Protein AF-A0A949WS09-F1 (afdb_monomer_lite)

pLDDT: mean 90.79, std 9.65, range [36.66, 98.44]

Structure (mmCIF, N/CA/C/O backbone):
data_AF-A0A949WS09-F1
#
_entry.id   AF-A0A949WS09-F1
#
loop_
_atom_site.group_PDB
_atom_site.id
_atom_site.type_symbol
_atom_site.label_atom_id
_atom_site.label_alt_id
_atom_site.label_comp_id
_atom_site.label_asym_id
_atom_site.label_entity_id
_atom_site.label_seq_id
_atom_site.pdbx_PDB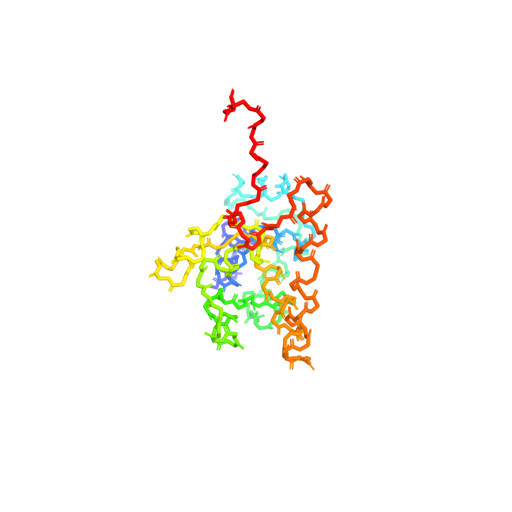_ins_code
_atom_site.Cartn_x
_atom_site.Cartn_y
_atom_site.Cartn_z
_atom_site.occupancy
_atom_site.B_iso_or_equiv
_atom_site.auth_seq_id
_at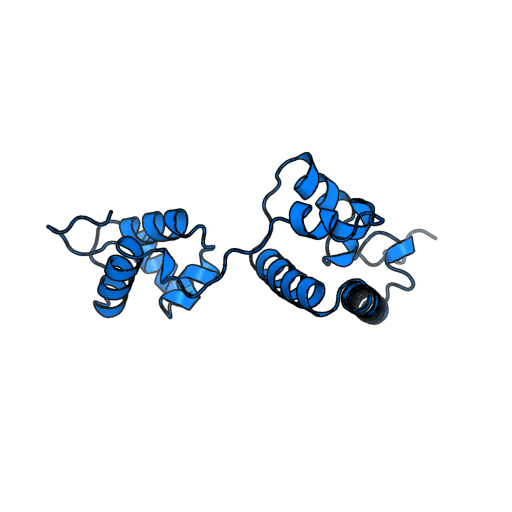om_site.auth_comp_id
_atom_site.auth_asym_id
_atom_site.auth_atom_id
_atom_site.pdbx_PDB_model_num
ATOM 1 N N . MET A 1 1 ? -6.639 -10.357 19.808 1.00 89.19 1 MET A N 1
ATOM 2 C CA . MET A 1 1 ? -8.068 -9.996 19.814 1.00 89.19 1 MET A CA 1
ATOM 3 C C . MET A 1 1 ? -8.245 -8.878 20.820 1.00 89.19 1 MET A C 1
ATOM 5 O O . MET A 1 1 ? -7.707 -8.998 21.917 1.00 89.19 1 MET A O 1
ATOM 9 N N . ILE A 1 2 ? -8.939 -7.807 20.454 1.00 95.94 2 ILE A N 1
ATOM 10 C CA . ILE A 1 2 ? -9.141 -6.632 21.300 1.00 95.94 2 ILE A CA 1
ATOM 11 C C . ILE A 1 2 ? -9.982 -7.036 22.525 1.00 95.94 2 ILE A C 1
ATOM 13 O O . ILE A 1 2 ? -11.096 -7.546 22.343 1.00 95.94 2 ILE A O 1
ATOM 17 N N . PRO A 1 3 ? -9.509 -6.800 23.767 1.00 96.12 3 PRO A N 1
ATOM 18 C CA . PRO A 1 3 ? -10.244 -7.153 24.982 1.00 96.12 3 PRO A CA 1
ATOM 19 C C . PRO A 1 3 ? -11.664 -6.570 25.014 1.00 96.12 3 PRO A C 1
ATOM 21 O O . PRO A 1 3 ? -11.912 -5.461 24.529 1.00 96.12 3 PRO A O 1
ATOM 24 N N . LYS A 1 4 ? -12.625 -7.333 25.547 1.00 95.75 4 LYS A N 1
ATOM 25 C CA . LYS A 1 4 ? -14.059 -6.970 25.563 1.00 95.75 4 LYS A CA 1
ATOM 26 C C . LYS A 1 4 ? -14.478 -6.182 26.810 1.00 95.75 4 LYS A C 1
ATOM 28 O O . LYS A 1 4 ? -15.556 -5.604 26.824 1.00 95.75 4 LYS A O 1
ATOM 33 N N . ASP A 1 5 ? -13.632 -6.161 27.830 1.00 96.75 5 ASP A N 1
ATOM 34 C CA . ASP A 1 5 ? -13.853 -5.595 29.165 1.00 96.75 5 ASP A CA 1
ATOM 35 C C . ASP A 1 5 ? -13.329 -4.157 29.328 1.00 96.75 5 ASP A C 1
ATOM 37 O O . ASP A 1 5 ? -13.486 -3.553 30.386 1.00 96.75 5 ASP A O 1
ATOM 41 N N . ARG A 1 6 ? -12.738 -3.580 28.275 1.00 96.38 6 ARG A N 1
ATOM 42 C CA . ARG A 1 6 ? -12.263 -2.190 28.252 1.00 96.38 6 ARG A CA 1
ATOM 43 C C . ARG A 1 6 ? -12.500 -1.510 26.898 1.00 96.38 6 ARG A C 1
ATOM 45 O O . ARG A 1 6 ? -12.683 -2.203 25.896 1.00 96.38 6 ARG A O 1
ATOM 52 N N . PRO A 1 7 ? -12.471 -0.168 26.817 1.00 98.00 7 PRO A N 1
ATOM 53 C CA . PRO A 1 7 ? -12.475 0.549 25.541 1.00 98.00 7 PRO A CA 1
ATOM 54 C C . PRO A 1 7 ? -11.284 0.185 24.640 1.00 98.00 7 PRO A C 1
ATOM 56 O O . PRO A 1 7 ? -10.249 -0.285 25.120 1.00 98.00 7 PRO A O 1
ATOM 59 N N . VAL A 1 8 ? -11.440 0.431 23.334 1.00 97.94 8 VAL A N 1
ATOM 60 C CA . VAL A 1 8 ? -10.350 0.324 22.348 1.00 97.94 8 VAL A CA 1
ATOM 61 C C . VAL A 1 8 ? -9.348 1.448 22.588 1.00 97.94 8 VAL A C 1
ATOM 63 O O . VAL A 1 8 ? -9.756 2.588 22.810 1.00 97.94 8 VAL A O 1
ATOM 66 N N . THR A 1 9 ? -8.059 1.141 22.519 1.00 97.56 9 THR A N 1
ATOM 67 C CA . THR A 1 9 ? -6.959 2.085 22.748 1.00 97.56 9 THR A CA 1
ATOM 68 C C . THR A 1 9 ? -6.068 2.221 21.514 1.00 97.56 9 THR A C 1
ATOM 70 O O . THR A 1 9 ? -6.235 1.517 20.516 1.00 97.56 9 THR A O 1
ATOM 73 N N . GLY A 1 10 ? -5.098 3.137 21.564 1.00 95.69 10 GLY A N 1
ATOM 74 C CA . GLY A 1 10 ? -4.120 3.294 20.486 1.00 95.69 10 GLY A CA 1
ATOM 75 C C . GLY A 1 10 ? -3.244 2.055 20.278 1.00 95.69 10 GLY A C 1
ATOM 76 O O . GLY A 1 10 ? -2.880 1.767 19.139 1.00 95.69 10 GLY A O 1
ATOM 77 N N . HIS A 1 11 ? -2.949 1.301 21.343 1.00 95.62 11 HIS A N 1
ATOM 78 C CA . HIS A 1 11 ? -2.219 0.033 21.235 1.00 95.62 11 HIS A CA 1
ATOM 79 C C . HIS A 1 11 ? -3.008 -1.014 20.441 1.00 95.62 11 HIS A C 1
ATOM 81 O O . HIS A 1 11 ? -2.448 -1.635 19.545 1.00 95.62 11 HIS A O 1
ATOM 87 N N . ASP A 1 12 ? -4.320 -1.130 20.671 1.00 97.06 12 ASP A N 1
ATOM 88 C CA . ASP A 1 12 ? -5.158 -2.076 19.921 1.00 97.06 12 ASP A CA 1
ATOM 89 C C . ASP A 1 12 ? -5.185 -1.770 18.417 1.00 97.06 12 ASP A C 1
ATOM 91 O O . ASP A 1 12 ? -5.231 -2.683 17.596 1.00 97.06 12 ASP A O 1
ATOM 95 N N . LEU A 1 13 ? -5.171 -0.484 18.040 1.00 96.56 13 LEU A N 1
ATOM 96 C CA . LEU A 1 13 ? -5.128 -0.093 16.629 1.00 96.56 13 LEU A CA 1
ATOM 97 C C . LEU A 1 13 ? -3.782 -0.429 15.978 1.00 96.56 13 LEU A C 1
ATOM 99 O O . LEU A 1 13 ? -3.753 -0.744 14.789 1.00 96.56 13 LEU A O 1
ATOM 103 N N . GLU A 1 14 ? -2.680 -0.361 16.729 1.00 95.31 14 GLU A N 1
ATOM 104 C CA . GLU A 1 14 ? -1.364 -0.767 16.230 1.00 95.31 14 GLU A CA 1
ATOM 105 C C . GLU A 1 14 ? -1.279 -2.290 16.076 1.00 95.31 14 GLU A C 1
ATOM 107 O O . GLU A 1 14 ? -0.867 -2.765 15.018 1.00 95.31 14 GLU A O 1
ATOM 112 N N . ASP A 1 15 ? -1.773 -3.053 17.054 1.00 95.94 15 ASP A N 1
ATOM 113 C CA . ASP A 1 15 ? -1.861 -4.516 16.962 1.00 95.94 15 ASP A CA 1
ATOM 114 C C . ASP A 1 15 ? -2.730 -4.942 15.768 1.00 95.94 15 ASP A C 1
ATOM 116 O O . ASP A 1 15 ? -2.374 -5.840 14.998 1.00 95.94 15 ASP A O 1
ATOM 120 N N . LEU A 1 16 ? -3.864 -4.262 15.560 1.00 96.69 16 LEU A N 1
ATOM 121 C CA . LEU A 1 16 ? -4.736 -4.500 14.413 1.00 96.69 16 LEU A CA 1
ATOM 122 C C . LEU A 1 16 ? -4.044 -4.156 13.087 1.00 96.69 16 LEU A C 1
ATOM 124 O O . LEU A 1 16 ? -4.182 -4.902 12.117 1.00 96.69 16 LEU A O 1
ATOM 128 N N . ARG A 1 17 ? -3.274 -3.063 13.028 1.00 95.12 17 ARG A N 1
ATOM 129 C CA . ARG A 1 17 ? -2.488 -2.698 11.840 1.00 95.12 17 ARG A CA 1
ATOM 130 C C . ARG A 1 17 ? -1.531 -3.819 11.450 1.00 95.12 17 ARG A C 1
ATOM 132 O O . ARG A 1 17 ? -1.425 -4.147 10.269 1.00 95.12 17 ARG A O 1
ATOM 139 N N . GLU A 1 18 ? -0.832 -4.393 12.425 1.00 94.00 18 GLU A N 1
ATOM 140 C CA . GLU A 1 18 ? 0.103 -5.495 12.195 1.00 94.00 18 GLU A CA 1
ATOM 141 C C . GLU A 1 18 ? -0.615 -6.773 11.777 1.00 94.00 18 GLU A C 1
ATOM 143 O O . GLU A 1 18 ? -0.213 -7.400 10.796 1.00 94.00 18 GLU A O 1
ATOM 148 N N . LYS A 1 19 ? -1.728 -7.102 12.442 1.00 94.88 19 LYS A N 1
ATOM 149 C CA . LYS A 1 19 ? -2.590 -8.235 12.086 1.00 94.88 19 LYS A CA 1
ATOM 150 C C . LYS A 1 19 ? -3.070 -8.165 10.636 1.00 94.88 19 LYS A C 1
ATOM 152 O O . LYS A 1 19 ? -3.049 -9.173 9.936 1.00 94.88 19 LYS A O 1
ATOM 157 N N . LEU A 1 20 ? -3.474 -6.981 10.179 1.00 94.12 20 LEU A N 1
ATOM 158 C CA . LEU A 1 20 ? -3.919 -6.741 8.803 1.00 94.12 20 LEU A CA 1
ATOM 159 C C . LEU A 1 20 ? -2.751 -6.516 7.822 1.00 94.12 20 LEU A C 1
ATOM 161 O O . LEU A 1 20 ? -2.982 -6.305 6.634 1.00 94.12 20 LEU A O 1
ATOM 165 N N . ALA A 1 21 ? -1.498 -6.553 8.296 1.00 90.88 21 ALA A N 1
ATOM 166 C CA . ALA A 1 21 ? -0.288 -6.255 7.526 1.00 90.88 21 ALA A CA 1
ATOM 167 C C . ALA A 1 21 ? -0.334 -4.895 6.795 1.00 90.88 21 ALA A C 1
ATOM 169 O O . ALA A 1 21 ? 0.229 -4.734 5.710 1.00 90.88 21 ALA A O 1
ATOM 170 N N . LEU A 1 22 ? -0.990 -3.902 7.399 1.00 92.31 22 LEU A N 1
ATOM 171 C CA . LEU A 1 22 ? -1.183 -2.582 6.810 1.00 92.31 22 LEU A CA 1
ATOM 172 C C . LEU A 1 22 ? -0.027 -1.635 7.133 1.00 92.31 22 LEU A C 1
ATOM 174 O O . LEU A 1 22 ? 0.580 -1.664 8.212 1.00 92.31 22 LEU A O 1
ATOM 178 N N . SER A 1 23 ? 0.248 -0.717 6.206 1.00 91.75 23 SER A N 1
ATOM 179 C CA . SER A 1 23 ? 1.033 0.467 6.542 1.00 91.75 23 SER A CA 1
ATOM 180 C C . SER A 1 23 ? 0.200 1.432 7.389 1.00 91.75 23 SER A C 1
ATOM 182 O O . SER A 1 23 ? -1.029 1.374 7.413 1.00 91.75 23 SER A O 1
ATOM 184 N N . VAL A 1 24 ? 0.862 2.375 8.060 1.00 93.56 24 VAL A N 1
ATOM 185 C CA . VAL A 1 24 ? 0.158 3.430 8.805 1.00 93.56 24 VAL A CA 1
ATOM 186 C C . VAL A 1 24 ? -0.714 4.283 7.877 1.00 93.56 24 VAL A C 1
ATOM 188 O O . VAL A 1 24 ? -1.805 4.684 8.266 1.00 93.56 24 VAL A O 1
ATOM 191 N N . THR A 1 25 ? -0.273 4.529 6.641 1.00 93.06 25 THR A N 1
ATOM 192 C CA . THR A 1 25 ? -1.060 5.274 5.648 1.00 93.06 25 THR A CA 1
ATOM 193 C C . THR A 1 25 ? -2.349 4.541 5.287 1.00 93.06 25 THR A C 1
ATOM 195 O O . THR A 1 25 ? -3.398 5.172 5.185 1.00 93.06 25 THR A O 1
ATOM 198 N N . ASP A 1 26 ? -2.287 3.219 5.120 1.00 94.06 26 ASP A N 1
ATOM 199 C CA . ASP A 1 26 ? -3.465 2.409 4.791 1.00 94.06 26 ASP A CA 1
ATOM 200 C C . ASP A 1 26 ? -4.421 2.335 5.980 1.00 94.06 26 ASP A C 1
ATOM 202 O O . ASP A 1 26 ? -5.624 2.502 5.814 1.00 94.06 26 ASP A O 1
ATOM 206 N N . LEU A 1 27 ? -3.878 2.194 7.191 1.00 95.25 27 LEU A N 1
ATOM 207 C CA . LEU A 1 27 ? -4.653 2.266 8.427 1.00 95.25 27 LEU A CA 1
ATOM 208 C C . LEU A 1 27 ? -5.365 3.621 8.570 1.00 95.25 27 LEU A C 1
ATOM 210 O O . LEU A 1 27 ? -6.539 3.681 8.924 1.00 95.25 27 LEU A O 1
ATOM 214 N N . CYS A 1 28 ? -4.665 4.717 8.264 1.00 95.88 28 CYS A N 1
ATOM 215 C CA . CYS A 1 28 ? -5.242 6.057 8.277 1.00 95.88 28 CYS A CA 1
ATOM 216 C C . CYS A 1 28 ? -6.384 6.183 7.266 1.00 95.88 28 CYS A C 1
ATOM 218 O O . CYS A 1 28 ? -7.441 6.689 7.620 1.00 95.88 28 CYS A O 1
ATOM 220 N N . TRP A 1 29 ? -6.205 5.687 6.040 1.00 95.62 29 TRP A N 1
ATOM 221 C CA . TRP A 1 29 ? -7.278 5.660 5.045 1.00 95.62 29 TRP A CA 1
ATOM 222 C C . TRP A 1 29 ? -8.480 4.838 5.530 1.00 95.62 29 TRP A C 1
ATOM 224 O O . TRP A 1 29 ? -9.608 5.319 5.471 1.00 95.62 29 TRP A O 1
ATOM 234 N N . LEU A 1 30 ? -8.230 3.651 6.090 1.00 96.69 30 LEU A N 1
ATOM 235 C CA . LEU A 1 30 ? -9.258 2.725 6.569 1.00 96.69 30 LEU A CA 1
ATOM 236 C C . LEU A 1 30 ? -10.143 3.329 7.664 1.00 96.69 30 LEU A C 1
ATOM 238 O O . LEU A 1 30 ? -11.354 3.135 7.654 1.00 96.69 30 LEU A O 1
ATOM 242 N N . PHE A 1 31 ? -9.544 4.076 8.592 1.00 96.75 31 PHE A N 1
ATOM 243 C CA . PHE A 1 31 ? -10.262 4.729 9.689 1.00 96.75 31 PHE A CA 1
ATOM 244 C C . PHE A 1 31 ? -10.652 6.186 9.399 1.00 96.75 31 PHE A C 1
ATOM 246 O O . PHE A 1 31 ? -11.156 6.862 10.293 1.00 96.75 31 PHE A O 1
ATOM 253 N N . GLY A 1 32 ? -10.390 6.708 8.194 1.00 96.62 32 GLY A N 1
ATOM 254 C CA . GLY A 1 32 ? -10.629 8.121 7.874 1.00 96.62 32 GLY A CA 1
ATOM 255 C C . GLY A 1 32 ? -9.793 9.098 8.718 1.00 96.62 32 GLY A C 1
ATOM 256 O O . GLY A 1 32 ? -10.214 10.223 8.985 1.00 96.62 32 GLY A O 1
ATOM 257 N N . LEU A 1 33 ? -8.613 8.675 9.174 1.00 96.25 33 LEU A N 1
ATOM 258 C CA . LEU A 1 33 ? -7.717 9.461 10.018 1.00 96.25 33 LEU A CA 1
ATOM 259 C C . LEU A 1 33 ? -6.680 10.223 9.190 1.00 96.25 33 LEU A C 1
ATOM 261 O O . LEU A 1 33 ? -6.184 9.764 8.165 1.00 96.25 33 LEU A O 1
ATOM 265 N N . SER A 1 34 ? -6.268 11.380 9.703 1.00 96.06 34 SER A N 1
ATOM 266 C CA . SER A 1 34 ? -5.044 12.046 9.260 1.00 96.06 34 SER A CA 1
ATOM 267 C C . SER A 1 34 ? -3.823 11.498 10.011 1.00 96.06 34 SER A C 1
ATOM 269 O O . SER A 1 34 ? -3.939 11.038 11.151 1.00 96.06 34 SER A O 1
ATOM 271 N N . MET A 1 35 ? -2.624 11.618 9.427 1.00 95.12 35 MET A N 1
ATOM 272 C CA . MET A 1 35 ? -1.372 11.230 10.103 1.00 95.12 35 MET A CA 1
ATOM 273 C C . MET A 1 35 ? -1.167 11.915 11.471 1.00 95.12 35 MET A C 1
ATOM 275 O O . MET A 1 35 ? -0.757 11.233 12.413 1.00 95.12 35 MET A O 1
ATOM 279 N N . PRO A 1 36 ? -1.475 13.218 11.651 1.00 96.25 36 PRO A N 1
ATOM 280 C CA . PRO A 1 36 ? -1.433 13.840 12.974 1.00 96.25 36 PRO A CA 1
ATOM 281 C C . PRO A 1 36 ? -2.432 13.237 13.968 1.00 96.25 36 PRO A C 1
ATOM 283 O O . PRO A 1 36 ? -2.096 13.083 15.143 1.00 96.25 36 PRO A O 1
ATOM 286 N N . ASN A 1 37 ? -3.645 12.884 13.526 1.00 94.75 37 ASN A N 1
ATOM 287 C CA . ASN A 1 37 ? -4.636 12.243 14.395 1.00 94.75 37 ASN A CA 1
ATOM 288 C C . ASN A 1 37 ? -4.169 10.854 14.827 1.00 94.75 37 ASN A C 1
ATOM 290 O O . ASN A 1 37 ? -4.229 10.541 16.015 1.00 94.75 37 ASN A O 1
ATOM 294 N N . TRP A 1 38 ? -3.616 10.073 13.898 1.00 95.00 38 TRP A N 1
ATOM 295 C CA . TRP A 1 38 ? -2.955 8.813 14.220 1.00 95.00 38 TRP A CA 1
ATOM 296 C C . TRP A 1 38 ? -1.838 9.000 15.256 1.00 95.00 38 TRP A C 1
ATOM 298 O O . TRP A 1 38 ? -1.812 8.312 16.275 1.00 95.00 38 TRP A O 1
ATOM 308 N N . GLY A 1 39 ? -0.959 9.988 15.057 1.00 94.25 39 GLY A N 1
ATOM 309 C CA . GLY A 1 39 ? 0.115 10.299 16.002 1.00 94.25 39 GLY A CA 1
ATOM 310 C C . GLY A 1 39 ? -0.394 10.636 17.409 1.00 94.25 39 GLY A C 1
ATOM 311 O O . GLY A 1 39 ? 0.184 10.179 18.396 1.00 94.25 39 GLY A O 1
ATOM 312 N N . LYS A 1 40 ? -1.501 11.384 17.519 1.00 94.25 40 LYS A N 1
ATOM 313 C CA . LYS A 1 40 ? -2.153 11.685 18.807 1.00 94.25 40 LYS A CA 1
ATOM 314 C C . LYS A 1 40 ? -2.702 10.427 19.479 1.00 94.25 40 LYS A C 1
ATOM 316 O O . LYS A 1 40 ? -2.477 10.256 20.672 1.00 94.25 40 LYS A O 1
ATOM 321 N N . ILE A 1 41 ? -3.380 9.557 18.729 1.00 93.25 41 ILE A N 1
ATOM 322 C CA . ILE A 1 41 ? -3.932 8.298 19.253 1.00 93.25 41 ILE A CA 1
ATOM 323 C C . ILE A 1 41 ? -2.804 7.384 19.740 1.00 93.25 41 ILE A C 1
ATOM 325 O O . ILE A 1 41 ? -2.843 6.909 20.872 1.00 93.25 41 ILE A O 1
ATOM 329 N N . LYS A 1 42 ? -1.750 7.211 18.933 1.00 91.56 42 LYS A N 1
ATOM 330 C CA . LYS A 1 42 ? -0.582 6.404 19.304 1.00 91.56 42 LYS A CA 1
ATOM 331 C C . LYS A 1 42 ? 0.100 6.931 20.567 1.00 91.56 42 LYS A C 1
ATOM 333 O O . LYS A 1 42 ? 0.468 6.147 21.431 1.00 91.56 42 LYS A O 1
ATOM 338 N N . LYS A 1 43 ? 0.252 8.255 20.691 1.00 91.69 43 LYS A N 1
ATOM 339 C CA . LYS A 1 43 ? 0.848 8.885 21.879 1.00 91.69 43 LYS A CA 1
ATOM 340 C C . LYS A 1 43 ? -0.024 8.723 23.130 1.00 91.69 43 LYS A C 1
ATOM 342 O O .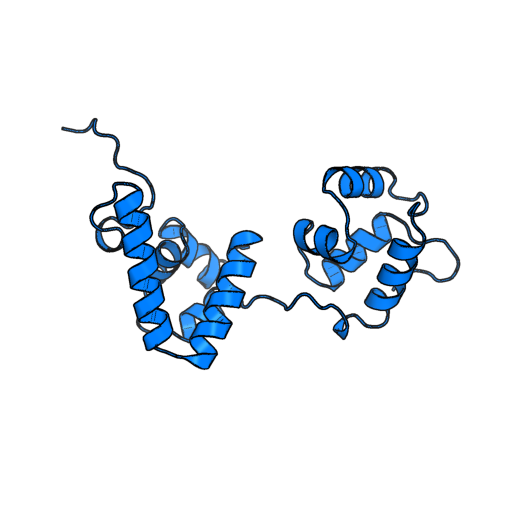 LYS A 1 43 ? 0.525 8.604 24.218 1.00 91.69 43 LYS A O 1
ATOM 347 N N . ALA A 1 44 ? -1.347 8.738 22.978 1.00 88.38 44 ALA A N 1
ATOM 348 C CA . ALA A 1 44 ? -2.285 8.515 24.077 1.00 88.38 44 ALA A CA 1
ATOM 349 C C . ALA A 1 44 ? -2.304 7.043 24.539 1.00 88.38 44 ALA A C 1
ATOM 351 O O . ALA A 1 44 ? -2.624 6.777 25.692 1.00 88.38 44 ALA A O 1
ATOM 352 N N . GLY A 1 45 ? -1.892 6.106 23.672 1.00 79.19 45 GLY A N 1
ATOM 353 C CA . GLY A 1 45 ? -1.452 4.746 24.005 1.00 79.19 45 GLY A CA 1
ATOM 354 C C . GLY A 1 45 ? -2.504 3.884 24.702 1.00 79.19 45 GLY A C 1
ATOM 355 O O . GLY A 1 45 ? -3.164 3.074 24.054 1.00 79.19 45 GLY A O 1
ATOM 356 N N . GLY A 1 46 ? -2.629 4.052 26.021 1.00 88.88 46 GLY A N 1
ATOM 357 C CA . GLY A 1 46 ? -3.587 3.359 26.884 1.00 88.88 46 GLY A CA 1
ATOM 358 C C . GLY A 1 46 ? -4.931 4.071 27.066 1.00 88.88 46 GLY A C 1
ATOM 359 O O . GLY A 1 46 ? -5.876 3.437 27.530 1.00 88.88 46 GLY A O 1
ATOM 360 N N . ASP A 1 47 ? -5.045 5.344 26.686 1.00 94.38 47 ASP A N 1
ATOM 361 C CA . ASP A 1 47 ? -6.320 6.057 26.760 1.00 94.38 47 ASP A CA 1
ATOM 362 C C . ASP A 1 47 ? -7.309 5.543 25.694 1.00 94.38 47 ASP A C 1
ATOM 364 O O . ASP A 1 47 ? -6.895 5.149 24.594 1.00 94.38 47 ASP A O 1
ATOM 368 N N . PRO A 1 48 ? -8.627 5.587 25.971 1.00 97.25 48 PRO A N 1
ATOM 369 C CA . PRO A 1 48 ? -9.644 5.249 24.985 1.00 97.25 48 PRO A CA 1
ATOM 370 C C . PRO A 1 48 ? -9.520 6.076 23.700 1.00 97.25 48 PRO A C 1
ATOM 372 O O . PRO A 1 48 ? -9.366 7.302 23.732 1.00 97.25 48 PRO A O 1
ATOM 375 N N . VAL A 1 49 ? -9.667 5.411 22.552 1.00 96.25 49 VAL A N 1
ATOM 376 C CA . VAL A 1 49 ? -9.879 6.086 21.269 1.00 96.25 49 VAL A CA 1
ATOM 377 C C . VAL A 1 49 ? -11.124 6.962 21.392 1.00 96.25 49 VAL A C 1
ATOM 379 O O . VAL A 1 49 ? -12.203 6.486 21.737 1.00 96.25 49 VAL A O 1
ATOM 382 N N . LYS A 1 50 ? -10.958 8.260 21.123 1.00 94.44 50 LYS A N 1
ATOM 383 C CA . LYS A 1 50 ? -12.001 9.266 21.375 1.00 94.44 50 LYS A CA 1
ATOM 384 C C . LYS A 1 50 ? -13.236 9.102 20.497 1.00 94.44 50 LYS A C 1
ATOM 386 O O . LYS A 1 50 ? -14.322 9.448 20.940 1.00 94.44 50 LYS A O 1
ATOM 391 N N . ASP A 1 51 ? -13.054 8.636 19.265 1.00 95.56 51 ASP A N 1
ATOM 392 C CA . ASP A 1 51 ? -14.145 8.420 18.319 1.00 95.56 51 ASP A CA 1
ATOM 393 C C . ASP A 1 51 ? -14.668 6.974 18.433 1.00 95.56 51 ASP A C 1
ATOM 395 O O . ASP A 1 51 ? -13.941 6.032 18.088 1.00 95.56 51 ASP A O 1
ATOM 399 N N . PRO A 1 52 ? -15.917 6.765 18.891 1.00 96.94 52 PRO A N 1
ATOM 400 C CA . PRO A 1 52 ? -16.497 5.433 18.997 1.00 96.94 52 PRO A CA 1
ATOM 401 C C . PRO A 1 52 ? -16.619 4.704 17.655 1.00 96.94 52 PRO A C 1
ATOM 403 O O . PRO A 1 52 ? -16.552 3.477 17.642 1.00 96.94 52 PRO A O 1
ATOM 406 N N . ALA A 1 53 ? -16.766 5.409 16.527 1.00 97.94 53 ALA A N 1
ATOM 407 C CA . ALA A 1 53 ? -16.860 4.773 15.213 1.00 97.94 53 ALA A CA 1
ATOM 408 C C . ALA A 1 53 ? -15.546 4.070 14.838 1.00 97.94 53 ALA A C 1
ATOM 410 O O . ALA A 1 53 ? -15.566 2.936 14.357 1.00 97.94 53 ALA A O 1
ATOM 411 N N . VAL A 1 54 ? -14.400 4.690 15.151 1.00 97.44 54 VAL A N 1
ATOM 412 C CA . VAL A 1 54 ? -13.072 4.073 14.984 1.00 97.44 54 VAL A CA 1
ATOM 413 C C . VAL A 1 54 ? -12.949 2.827 15.861 1.00 97.44 54 VAL A C 1
ATOM 415 O O . VAL A 1 54 ? -12.508 1.781 15.389 1.00 97.44 54 VAL A O 1
ATOM 418 N N . ALA A 1 55 ? -13.384 2.907 17.122 1.00 97.81 55 ALA A N 1
ATOM 419 C CA . ALA A 1 55 ? -13.362 1.772 18.042 1.00 97.81 55 ALA A CA 1
ATOM 420 C C . ALA A 1 55 ? -14.248 0.604 17.562 1.00 97.81 55 ALA A C 1
ATOM 422 O O . ALA A 1 55 ? -13.830 -0.554 17.618 1.00 97.81 55 ALA A O 1
ATOM 423 N N . LEU A 1 56 ? -15.455 0.892 17.064 1.00 98.44 56 LEU A N 1
ATOM 424 C CA . LEU A 1 56 ? -16.371 -0.116 16.523 1.00 98.44 56 LEU A CA 1
ATOM 425 C C . LEU A 1 56 ? -15.794 -0.789 15.274 1.00 98.44 56 LEU A C 1
ATOM 427 O O . LEU A 1 56 ? -15.772 -2.018 15.210 1.00 98.44 56 LEU A O 1
ATOM 431 N N . LEU A 1 57 ? -15.269 -0.008 14.324 1.00 98.38 57 LEU A N 1
ATOM 432 C CA . LEU A 1 57 ? -14.639 -0.547 13.118 1.00 98.38 57 LEU A CA 1
ATOM 433 C C . LEU A 1 57 ? -13.409 -1.399 13.460 1.00 98.38 57 LEU A C 1
ATOM 435 O O . LEU A 1 57 ? -13.239 -2.480 12.902 1.00 98.38 57 LEU A O 1
ATOM 439 N N . ALA A 1 58 ? -12.590 -0.970 14.424 1.00 98.06 58 ALA A N 1
ATOM 440 C CA . ALA A 1 58 ? -11.430 -1.736 14.871 1.00 98.06 58 ALA A CA 1
ATOM 441 C C . ALA A 1 58 ? -11.831 -3.092 15.468 1.00 98.06 58 ALA A C 1
ATOM 443 O O . ALA A 1 58 ? -11.247 -4.117 15.128 1.00 98.06 58 ALA A O 1
ATOM 444 N N . ARG A 1 59 ? -12.870 -3.127 16.313 1.00 98.31 59 ARG A N 1
ATOM 445 C CA . ARG A 1 59 ? -13.407 -4.388 16.856 1.00 98.31 59 ARG A CA 1
ATOM 446 C C . ARG A 1 59 ? -13.973 -5.291 15.770 1.00 98.31 59 ARG A C 1
ATOM 448 O O . ARG A 1 59 ? -13.771 -6.505 15.824 1.00 98.31 59 ARG A O 1
ATOM 455 N N . PHE A 1 60 ? -14.678 -4.707 14.804 1.00 98.38 60 PHE A N 1
ATOM 456 C CA . PHE A 1 60 ? -15.239 -5.453 13.688 1.00 98.38 60 PHE A CA 1
ATOM 457 C C . PHE A 1 60 ? -14.131 -6.115 12.865 1.00 98.38 60 PHE A C 1
ATOM 459 O O . PHE A 1 60 ? -14.170 -7.323 12.677 1.00 98.38 60 PHE A O 1
ATOM 466 N N . LEU A 1 61 ? -13.098 -5.367 12.478 1.00 98.19 61 LEU A N 1
ATOM 467 C CA . LEU A 1 61 ? -11.971 -5.883 11.694 1.00 98.19 61 LEU A CA 1
ATOM 468 C C . LEU A 1 61 ? -11.037 -6.806 12.484 1.00 98.19 61 LEU A C 1
ATOM 470 O O . LEU A 1 61 ? -10.418 -7.695 11.909 1.00 98.19 61 LEU A O 1
ATOM 474 N N . ASP A 1 62 ? -10.928 -6.644 13.803 1.00 97.81 62 ASP A N 1
ATOM 475 C CA . ASP A 1 62 ? -10.237 -7.640 14.619 1.00 97.81 62 ASP A CA 1
ATOM 476 C C . ASP A 1 62 ? -11.018 -8.964 14.664 1.00 97.81 62 ASP A C 1
ATOM 478 O O . ASP A 1 62 ? -10.411 -10.031 14.699 1.00 97.81 62 ASP A O 1
ATOM 482 N N . THR A 1 63 ? -12.349 -8.922 14.612 1.00 97.50 63 THR A N 1
ATOM 483 C CA . THR A 1 63 ? -13.175 -10.138 14.562 1.00 97.50 63 THR A CA 1
ATOM 484 C C . THR A 1 63 ? -13.186 -10.760 13.162 1.00 97.50 63 THR A C 1
ATOM 486 O O . THR A 1 63 ? -13.052 -11.974 13.044 1.00 97.50 63 THR A O 1
ATOM 489 N N . TYR A 1 64 ? -13.290 -9.925 12.128 1.00 97.25 64 TYR A N 1
ATOM 490 C CA . TYR A 1 64 ? -13.446 -10.295 10.720 1.00 97.25 64 TYR A CA 1
ATOM 491 C C . TYR A 1 64 ? -12.345 -9.629 9.870 1.00 97.25 64 TYR A C 1
ATOM 493 O O . TYR A 1 64 ? -12.619 -8.672 9.137 1.00 97.25 64 TYR A O 1
ATOM 501 N N . PRO A 1 65 ? -11.070 -10.049 9.993 1.00 96.00 65 PRO A N 1
ATOM 502 C CA . PRO A 1 65 ? -9.958 -9.425 9.269 1.00 96.00 65 PRO A CA 1
ATOM 503 C C . PRO A 1 65 ? -10.094 -9.520 7.743 1.00 96.00 65 PRO A C 1
ATOM 505 O O . PRO A 1 65 ? -9.612 -8.644 7.027 1.00 96.00 65 PRO A O 1
ATOM 508 N N . GLU A 1 66 ? -10.785 -10.540 7.240 1.00 95.19 66 GLU A N 1
ATOM 509 C CA . GLU A 1 66 ? -11.123 -10.729 5.828 1.00 95.19 66 GLU A CA 1
ATOM 510 C C . GLU A 1 66 ? -12.062 -9.652 5.270 1.00 95.19 66 GLU A C 1
ATOM 512 O O . GLU A 1 66 ? -12.100 -9.445 4.061 1.00 95.19 66 GLU A O 1
ATOM 517 N N . ALA A 1 67 ? -12.784 -8.930 6.135 1.00 96.62 67 ALA A N 1
ATOM 518 C CA . ALA A 1 67 ? -13.611 -7.797 5.731 1.00 96.62 67 ALA A CA 1
ATOM 519 C C . ALA A 1 67 ? -12.788 -6.521 5.471 1.00 96.62 67 ALA A C 1
ATOM 521 O O . ALA A 1 67 ? -13.353 -5.494 5.092 1.00 96.62 67 ALA A O 1
ATOM 522 N N . CYS A 1 68 ? -11.466 -6.551 5.688 1.00 96.75 68 CYS A N 1
ATOM 523 C CA . CYS A 1 68 ? -10.592 -5.434 5.356 1.00 96.75 68 CYS A CA 1
ATOM 524 C C . CYS A 1 68 ? -10.648 -5.157 3.841 1.00 96.75 68 CYS A C 1
ATOM 526 O O . CYS A 1 68 ? -10.268 -6.016 3.047 1.00 96.75 68 CYS A O 1
ATOM 528 N N . PRO A 1 69 ? -11.061 -3.951 3.414 1.00 95.25 69 PRO A N 1
ATOM 529 C CA . PRO A 1 69 ? -11.220 -3.635 1.997 1.00 95.25 69 PRO A CA 1
ATOM 530 C C . PRO A 1 69 ? -9.889 -3.341 1.295 1.00 95.25 69 PRO A C 1
ATOM 532 O O . PRO A 1 69 ? -9.869 -3.138 0.084 1.00 95.25 69 PRO A O 1
ATOM 535 N N . ILE A 1 70 ? -8.783 -3.249 2.042 1.00 93.25 70 ILE A N 1
ATOM 536 C CA . ILE A 1 70 ? -7.462 -2.981 1.478 1.00 93.25 70 ILE A CA 1
ATOM 537 C C . ILE A 1 70 ? -6.832 -4.325 1.103 1.00 93.25 70 ILE A C 1
ATOM 539 O O . ILE A 1 70 ? -6.468 -5.090 2.000 1.00 93.25 70 ILE A O 1
ATOM 543 N N . PRO A 1 71 ? -6.676 -4.624 -0.196 1.00 90.62 71 PRO A N 1
ATOM 544 C CA . PRO A 1 71 ? -6.058 -5.867 -0.629 1.00 90.62 71 PRO A CA 1
ATOM 545 C C . PRO A 1 71 ? -4.584 -5.910 -0.225 1.00 90.62 71 PRO A C 1
ATOM 547 O O . PRO A 1 71 ? -3.875 -4.897 -0.230 1.00 90.62 71 PRO A O 1
ATOM 550 N N . ARG A 1 72 ? -4.103 -7.116 0.085 1.00 87.38 72 ARG A N 1
ATOM 551 C CA . ARG A 1 72 ? -2.678 -7.345 0.308 1.00 87.38 72 ARG A CA 1
ATOM 552 C C . ARG A 1 72 ? -1.941 -7.191 -1.034 1.00 87.38 72 ARG A C 1
ATOM 554 O O . ARG A 1 72 ? -2.296 -7.883 -1.986 1.00 87.38 72 ARG A O 1
ATOM 561 N N . PRO A 1 73 ? -0.934 -6.308 -1.129 1.00 89.94 73 PRO A N 1
ATOM 562 C CA . PRO A 1 73 ? -0.116 -6.201 -2.331 1.00 89.94 73 PRO A CA 1
ATOM 563 C C . PRO A 1 73 ? 0.718 -7.481 -2.524 1.00 89.94 73 PRO A C 1
ATOM 565 O O . PRO A 1 73 ? 1.116 -8.085 -1.524 1.00 89.94 73 PRO A O 1
ATOM 568 N N . PRO A 1 74 ? 1.016 -7.882 -3.770 1.00 91.31 74 PRO A N 1
ATOM 569 C CA . PRO A 1 74 ? 1.968 -8.957 -4.030 1.00 91.31 74 PRO A CA 1
ATOM 570 C C . PRO A 1 74 ? 3.382 -8.531 -3.629 1.00 91.31 74 PRO A C 1
ATOM 572 O O . PRO A 1 74 ? 3.715 -7.338 -3.641 1.00 91.31 74 PRO A O 1
ATOM 575 N N . GLU A 1 75 ? 4.233 -9.505 -3.320 1.00 89.31 75 GLU A N 1
ATOM 576 C CA . GLU A 1 75 ? 5.653 -9.240 -3.131 1.00 89.31 75 GLU A CA 1
ATOM 577 C C . GLU A 1 75 ? 6.311 -8.924 -4.489 1.00 89.31 75 GLU A C 1
ATOM 579 O O . GLU A 1 75 ? 5.870 -9.410 -5.536 1.00 89.31 75 GLU A O 1
ATOM 584 N N . PRO A 1 76 ? 7.402 -8.134 -4.530 1.00 87.81 76 PRO A N 1
ATOM 585 C CA . PRO A 1 76 ? 8.106 -7.850 -5.783 1.00 87.81 76 PRO A CA 1
ATOM 586 C C . PRO A 1 76 ? 8.569 -9.106 -6.533 1.00 87.81 76 PRO A C 1
ATOM 588 O O . PRO A 1 76 ? 8.642 -9.080 -7.759 1.00 87.81 76 PRO A O 1
ATOM 591 N N . GLY A 1 77 ? 8.889 -10.182 -5.803 1.00 85.94 77 GLY A N 1
ATOM 592 C CA . GLY A 1 77 ? 9.227 -11.486 -6.381 1.00 85.94 77 GLY A CA 1
ATOM 593 C C . GLY A 1 77 ? 8.059 -12.097 -7.152 1.00 85.94 77 GLY A C 1
ATOM 594 O O . GLY A 1 77 ? 8.240 -12.474 -8.302 1.00 85.94 77 GLY A O 1
ATOM 595 N N . ASP A 1 78 ? 6.848 -12.059 -6.590 1.00 88.69 78 ASP A N 1
ATOM 596 C CA . ASP A 1 78 ? 5.642 -12.608 -7.228 1.00 88.69 78 ASP A CA 1
ATOM 597 C C . ASP A 1 78 ? 5.318 -11.919 -8.562 1.00 88.69 78 ASP A C 1
ATOM 599 O O . ASP A 1 78 ? 4.734 -12.520 -9.463 1.00 88.69 78 ASP A O 1
ATOM 603 N N . VAL A 1 79 ? 5.656 -10.631 -8.689 1.00 86.81 79 VAL A N 1
ATOM 604 C CA . VAL A 1 79 ? 5.511 -9.882 -9.947 1.00 86.81 79 VAL A CA 1
ATOM 605 C C . VAL A 1 79 ? 6.651 -10.214 -10.912 1.00 86.81 79 VAL A C 1
ATOM 607 O O . VAL A 1 79 ? 6.422 -10.331 -12.114 1.00 86.81 79 VAL A O 1
ATOM 610 N N . ALA A 1 80 ? 7.873 -10.389 -10.402 1.00 84.44 80 ALA A N 1
ATOM 611 C CA . ALA A 1 80 ? 9.031 -10.767 -11.208 1.00 84.44 80 ALA A CA 1
ATOM 612 C C . ALA A 1 80 ? 8.870 -12.156 -11.842 1.00 84.44 80 ALA A C 1
ATOM 614 O O . ALA A 1 80 ? 9.209 -12.329 -13.008 1.00 84.44 80 ALA A O 1
ATOM 615 N N . ASP A 1 81 ? 8.299 -13.115 -11.114 1.00 86.62 81 ASP A N 1
ATOM 616 C CA . ASP A 1 81 ? 8.095 -14.488 -11.591 1.00 86.62 81 ASP A CA 1
ATOM 617 C C . ASP A 1 81 ? 7.102 -14.568 -12.763 1.00 86.62 81 ASP A C 1
ATOM 619 O O . ASP A 1 81 ? 7.194 -15.461 -13.604 1.00 86.62 81 ASP A O 1
ATOM 623 N N . ARG A 1 82 ? 6.190 -13.592 -12.882 1.00 84.19 82 ARG A N 1
ATOM 624 C CA . ARG A 1 82 ? 5.282 -13.448 -14.038 1.00 84.19 82 ARG A CA 1
ATOM 625 C C . ARG A 1 82 ? 5.972 -12.854 -15.266 1.00 84.19 82 ARG A C 1
ATOM 627 O O . ARG A 1 82 ? 5.422 -12.895 -16.363 1.00 84.19 82 ARG A O 1
ATOM 634 N N . LEU A 1 83 ? 7.165 -12.294 -15.082 1.00 81.56 83 LEU A N 1
ATOM 635 C CA . LEU A 1 83 ? 7.971 -11.627 -16.099 1.00 81.56 83 LEU A CA 1
ATOM 636 C C . LEU A 1 83 ? 9.375 -12.260 -16.129 1.00 81.56 83 LEU A C 1
ATOM 638 O O . LEU A 1 83 ? 10.360 -11.576 -15.854 1.00 81.56 83 LEU A O 1
ATOM 642 N N . PRO A 1 84 ? 9.504 -13.559 -16.453 1.00 69.06 84 PRO A N 1
ATOM 643 C CA . PRO A 1 84 ? 10.732 -14.330 -16.224 1.00 69.06 84 PRO A CA 1
ATOM 644 C C . PRO A 1 84 ? 11.956 -13.815 -16.998 1.00 69.06 84 PRO A C 1
ATOM 646 O O . PRO A 1 84 ? 13.090 -13.984 -16.554 1.00 69.06 84 PRO A O 1
ATOM 649 N N . GLU A 1 85 ? 11.742 -13.125 -18.119 1.00 77.12 85 GLU A N 1
ATOM 650 C CA . GLU A 1 85 ? 12.809 -12.498 -18.911 1.00 77.12 85 GLU A CA 1
ATOM 651 C C . GLU A 1 85 ? 13.393 -11.235 -18.244 1.00 77.12 85 GLU A C 1
ATOM 653 O O . GLU A 1 85 ? 14.390 -10.668 -18.705 1.00 77.12 85 GLU A O 1
ATOM 658 N N . LEU A 1 86 ? 12.788 -10.747 -17.152 1.00 81.31 86 LEU A N 1
ATOM 659 C CA . LEU A 1 86 ? 13.254 -9.553 -16.466 1.00 81.31 86 LEU A CA 1
ATOM 660 C C . LEU A 1 86 ? 14.400 -9.848 -15.506 1.00 81.31 86 LEU A C 1
ATOM 662 O O . LEU A 1 86 ? 14.261 -10.517 -14.483 1.00 81.31 86 LEU A O 1
ATOM 666 N N . SER A 1 87 ? 15.535 -9.193 -15.741 1.00 87.19 87 SER A N 1
ATOM 667 C CA . SER A 1 87 ? 16.567 -9.130 -14.712 1.00 87.19 87 SER A CA 1
ATOM 668 C C . SER A 1 87 ? 16.051 -8.385 -13.471 1.00 87.19 87 SER A C 1
ATOM 670 O O . SER A 1 87 ? 15.325 -7.391 -13.566 1.00 87.19 87 SER A O 1
ATOM 672 N N . ARG A 1 88 ? 16.524 -8.779 -12.284 1.00 88.25 88 ARG A N 1
ATOM 673 C CA . ARG A 1 88 ? 16.247 -8.063 -11.021 1.00 88.25 88 ARG A CA 1
ATOM 674 C C . ARG A 1 88 ? 16.629 -6.579 -11.084 1.00 88.25 88 ARG A C 1
ATOM 676 O O . ARG A 1 88 ? 15.964 -5.739 -10.485 1.00 88.25 88 ARG A O 1
ATOM 683 N N . LYS A 1 89 ? 17.683 -6.240 -11.835 1.00 88.94 89 LYS A N 1
ATOM 684 C CA . LYS A 1 89 ? 18.075 -4.848 -12.098 1.00 88.94 89 LYS A CA 1
ATOM 685 C C . LYS A 1 89 ? 16.964 -4.104 -12.843 1.00 88.94 89 LYS A C 1
ATOM 687 O O . LYS A 1 89 ? 16.588 -3.008 -12.436 1.00 88.94 89 LYS A O 1
ATOM 692 N N . THR A 1 90 ? 16.438 -4.711 -13.903 1.00 90.12 90 THR A N 1
ATOM 693 C CA . THR A 1 90 ? 15.345 -4.154 -14.709 1.00 90.12 90 THR A CA 1
ATOM 694 C C . THR A 1 90 ? 14.085 -3.967 -13.870 1.00 90.12 90 THR A C 1
ATOM 696 O O . THR A 1 90 ? 13.441 -2.933 -14.000 1.00 90.12 90 THR A O 1
ATOM 699 N N . LEU A 1 91 ? 13.779 -4.894 -12.954 1.00 90.00 91 LEU A N 1
ATOM 700 C CA . LEU A 1 91 ? 12.630 -4.783 -12.049 1.00 90.00 91 LEU A CA 1
ATOM 701 C C . LEU A 1 91 ? 12.722 -3.537 -11.159 1.00 90.00 91 LEU A C 1
ATOM 703 O O . LEU A 1 91 ? 11.768 -2.771 -11.062 1.00 90.00 91 LEU A O 1
ATOM 707 N N . GLY A 1 92 ? 13.888 -3.298 -10.544 1.00 92.25 92 GLY A N 1
ATOM 708 C CA . GLY A 1 92 ? 14.114 -2.097 -9.732 1.00 92.25 92 GLY A CA 1
ATOM 709 C C . GLY A 1 92 ? 13.861 -0.813 -10.525 1.00 92.25 92 GLY A C 1
ATOM 710 O O . GLY A 1 92 ? 13.156 0.081 -10.055 1.00 92.25 92 GLY A O 1
ATOM 711 N N . ILE A 1 93 ? 14.373 -0.767 -11.756 1.00 94.38 93 ILE A N 1
ATOM 712 C CA . ILE A 1 93 ? 14.224 0.377 -12.658 1.00 94.38 93 ILE A CA 1
ATOM 713 C C . ILE A 1 93 ? 12.780 0.572 -13.103 1.00 94.38 93 ILE A C 1
ATOM 715 O O . ILE A 1 93 ? 12.264 1.682 -12.993 1.00 94.38 93 ILE A O 1
ATOM 719 N N . ALA A 1 94 ? 12.109 -0.495 -13.529 1.00 92.62 94 ALA A N 1
ATOM 720 C CA . ALA A 1 94 ? 10.719 -0.443 -13.956 1.00 92.62 94 ALA A CA 1
ATOM 721 C C . ALA A 1 94 ? 9.769 0.011 -12.839 1.00 92.62 94 ALA A C 1
ATOM 723 O O . ALA A 1 94 ? 8.706 0.546 -13.123 1.00 92.62 94 ALA A O 1
ATOM 724 N N . LEU A 1 95 ? 10.157 -0.164 -11.575 1.00 92.75 95 LEU A N 1
ATOM 725 C CA . LEU A 1 95 ? 9.390 0.259 -10.404 1.00 92.75 95 LEU A CA 1
ATOM 726 C C . LEU A 1 95 ? 9.829 1.627 -9.843 1.00 92.75 95 LEU A C 1
ATOM 728 O O . LEU A 1 95 ? 9.521 1.966 -8.697 1.00 92.75 95 LEU A O 1
ATOM 732 N N . GLY A 1 96 ? 10.565 2.429 -10.622 1.00 93.62 96 GLY A N 1
ATOM 733 C CA . GLY A 1 96 ? 10.934 3.792 -10.225 1.00 93.62 96 GLY A CA 1
ATOM 734 C C . GLY A 1 96 ? 11.990 3.851 -9.115 1.00 93.62 96 GLY A C 1
ATOM 735 O O . GLY A 1 96 ? 11.984 4.772 -8.288 1.00 93.62 96 GLY A O 1
ATOM 736 N N . ARG A 1 97 ? 12.853 2.832 -9.011 1.00 93.38 97 ARG A N 1
ATOM 737 C CA . ARG A 1 97 ? 13.927 2.731 -8.010 1.00 93.38 97 ARG A CA 1
ATOM 738 C C . ARG A 1 97 ? 15.263 2.410 -8.666 1.00 93.38 97 ARG A C 1
ATOM 740 O O . ARG A 1 97 ? 15.343 2.088 -9.843 1.00 93.38 97 ARG A O 1
ATOM 747 N N . GLU A 1 98 ? 16.337 2.518 -7.892 1.00 90.50 98 GLU A N 1
ATOM 748 C CA . GLU A 1 98 ? 17.671 2.139 -8.363 1.00 90.50 98 GLU A CA 1
ATOM 749 C C . GLU A 1 98 ? 17.754 0.632 -8.640 1.00 90.50 98 GLU A C 1
ATOM 751 O O . GLU A 1 98 ? 17.106 -0.174 -7.969 1.00 90.50 98 GLU A O 1
ATOM 756 N N . ALA A 1 99 ? 18.630 0.247 -9.570 1.00 87.94 99 ALA A N 1
ATOM 757 C CA . ALA A 1 99 ? 18.894 -1.140 -9.960 1.00 87.94 99 ALA A CA 1
ATOM 758 C C . ALA A 1 99 ? 19.089 -2.107 -8.775 1.00 87.94 99 ALA A C 1
ATOM 760 O O . ALA A 1 99 ? 18.611 -3.241 -8.798 1.00 87.94 99 ALA A O 1
ATOM 761 N N . SER A 1 100 ? 19.779 -1.660 -7.722 1.00 88.94 100 SER A N 1
ATOM 762 C CA . SER A 1 100 ? 20.063 -2.471 -6.533 1.00 88.94 100 SER A CA 1
ATOM 763 C C . SER A 1 100 ? 18.813 -2.819 -5.720 1.00 88.94 100 SER A C 1
ATOM 765 O O . SER A 1 100 ? 18.819 -3.803 -4.981 1.00 88.94 100 SER A O 1
ATOM 767 N N . ALA A 1 101 ? 17.723 -2.057 -5.860 1.00 90.69 101 ALA A N 1
ATOM 768 C CA . ALA A 1 101 ? 16.491 -2.294 -5.120 1.00 90.69 101 ALA A CA 1
ATOM 769 C C . ALA A 1 101 ? 15.860 -3.647 -5.469 1.00 90.69 101 ALA A C 1
ATOM 771 O O . ALA A 1 101 ? 15.478 -4.373 -4.555 1.00 90.69 101 ALA A O 1
ATOM 772 N N . GLY A 1 102 ? 15.848 -4.030 -6.750 1.00 89.31 102 GLY A N 1
ATOM 773 C CA . GLY A 1 102 ? 15.276 -5.310 -7.173 1.00 89.31 102 GLY A CA 1
ATOM 774 C C . GLY A 1 102 ? 16.011 -6.519 -6.591 1.00 89.31 102 GLY A C 1
ATOM 775 O O . GLY A 1 102 ? 15.376 -7.492 -6.198 1.00 89.31 102 GLY A O 1
ATOM 776 N N . TYR A 1 103 ? 17.338 -6.441 -6.435 1.00 89.31 103 TYR A N 1
ATOM 777 C CA . TYR A 1 103 ? 18.092 -7.486 -5.735 1.00 89.31 103 TYR A CA 1
ATOM 778 C C . TYR A 1 103 ? 17.712 -7.569 -4.252 1.00 89.31 103 TYR A C 1
ATOM 780 O O . TYR A 1 103 ? 17.477 -8.661 -3.742 1.00 89.31 103 TYR A O 1
ATOM 788 N N . ARG A 1 104 ? 17.606 -6.424 -3.561 1.00 90.38 104 ARG A N 1
ATOM 789 C CA . ARG A 1 104 ? 17.215 -6.402 -2.141 1.00 90.38 104 ARG A CA 1
ATOM 790 C C . ARG A 1 104 ? 15.835 -7.011 -1.915 1.00 90.38 104 ARG A C 1
ATOM 792 O O . ARG A 1 104 ? 15.655 -7.730 -0.943 1.00 90.38 104 ARG A O 1
ATOM 799 N N . TRP A 1 105 ? 14.876 -6.737 -2.793 1.00 91.25 105 TRP A N 1
ATOM 800 C CA . TRP A 1 105 ? 13.530 -7.286 -2.653 1.00 91.25 105 TRP A CA 1
ATOM 801 C C . TRP A 1 105 ? 13.498 -8.792 -2.895 1.00 91.25 105 TRP A C 1
ATOM 803 O O . TRP A 1 105 ? 13.034 -9.532 -2.040 1.00 91.25 105 TRP A O 1
ATOM 813 N N . VAL A 1 106 ? 14.052 -9.247 -4.020 1.00 85.00 106 VAL A N 1
ATOM 814 C CA . VAL A 1 106 ? 13.909 -10.645 -4.455 1.00 85.00 106 VAL A CA 1
ATOM 815 C C . VAL A 1 106 ? 14.842 -11.593 -3.694 1.00 85.00 106 VAL A C 1
ATOM 817 O O . VAL A 1 106 ? 14.493 -12.745 -3.475 1.00 85.00 106 VAL A O 1
ATOM 820 N N . VAL A 1 107 ? 16.032 -11.136 -3.287 1.00 85.38 107 VAL A N 1
ATOM 821 C CA . VAL A 1 107 ? 17.047 -12.005 -2.658 1.00 85.38 107 VAL A CA 1
ATOM 822 C C . VAL A 1 107 ? 17.173 -11.776 -1.155 1.00 85.38 107 VAL A C 1
ATOM 824 O O . VAL A 1 107 ? 17.416 -12.719 -0.412 1.00 85.38 107 VAL A O 1
ATOM 827 N N . GLN A 1 108 ? 17.033 -10.533 -0.688 1.00 86.50 108 GLN A N 1
ATOM 828 C CA . GLN A 1 108 ? 17.261 -10.189 0.723 1.00 86.50 108 GLN A CA 1
ATOM 829 C C . GLN A 1 108 ? 15.965 -10.024 1.530 1.00 86.50 108 GLN A C 1
ATOM 831 O O . GLN A 1 108 ? 16.041 -9.692 2.710 1.00 86.50 108 GLN A O 1
ATOM 836 N N . GLY A 1 109 ? 14.787 -10.206 0.917 1.00 81.81 109 GLY A N 1
ATOM 837 C CA . GLY A 1 109 ? 13.496 -10.006 1.588 1.00 81.81 109 GLY A CA 1
ATOM 838 C C . GLY A 1 109 ? 13.274 -8.561 2.050 1.00 81.81 109 GLY A C 1
ATOM 839 O O . GLY A 1 109 ? 12.653 -8.307 3.083 1.00 81.81 109 GLY A O 1
ATOM 840 N N . GLY A 1 110 ? 13.853 -7.591 1.338 1.00 83.56 110 GLY A N 1
ATOM 841 C CA . GLY A 1 110 ? 13.755 -6.181 1.695 1.00 83.56 110 GLY A CA 1
ATOM 842 C C . GLY A 1 110 ? 12.318 -5.662 1.606 1.00 83.56 110 GLY A C 1
ATOM 843 O O . GLY A 1 110 ? 11.613 -5.935 0.640 1.00 83.56 110 GLY A O 1
ATOM 844 N N . ARG A 1 111 ? 11.906 -4.837 2.575 1.00 83.06 111 ARG A N 1
ATOM 845 C CA . ARG A 1 111 ? 10.572 -4.218 2.574 1.00 83.06 111 ARG A CA 1
ATOM 846 C C . ARG A 1 111 ? 10.449 -3.148 1.487 1.00 83.06 111 ARG A C 1
ATOM 848 O O . ARG A 1 111 ? 11.382 -2.389 1.203 1.00 83.06 111 ARG A O 1
ATOM 855 N N . THR A 1 112 ? 9.261 -3.049 0.923 1.00 88.62 112 THR A N 1
ATOM 856 C CA . THR A 1 112 ? 8.834 -2.034 -0.041 1.00 88.62 112 THR A CA 1
ATOM 857 C C . THR A 1 112 ? 8.159 -0.855 0.664 1.00 88.62 112 THR A C 1
ATOM 859 O O . THR A 1 112 ? 7.676 -0.959 1.793 1.00 88.62 112 THR A O 1
ATOM 862 N N . SER A 1 113 ? 8.149 0.316 0.021 1.00 89.62 113 SER A N 1
ATOM 863 C CA . SER A 1 113 ? 7.428 1.478 0.555 1.00 89.62 113 SER A CA 1
ATOM 864 C 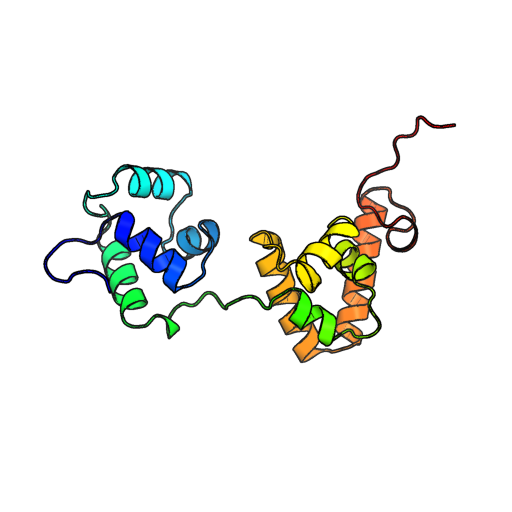C . SER A 1 113 ? 5.923 1.393 0.246 1.00 89.62 113 SER A C 1
ATOM 866 O O . SER A 1 113 ? 5.548 0.757 -0.737 1.00 89.62 113 SER A O 1
ATOM 868 N N . PRO A 1 114 ? 5.039 2.086 0.993 1.00 88.25 114 PRO A N 1
ATOM 869 C CA . PRO A 1 114 ? 3.589 2.020 0.760 1.00 88.25 114 PRO A CA 1
ATOM 870 C C . PRO A 1 114 ? 3.135 2.435 -0.648 1.00 88.25 114 PRO A C 1
ATOM 872 O O . PRO A 1 114 ? 2.147 1.911 -1.160 1.00 88.25 114 PRO A O 1
ATOM 875 N N . ILE A 1 115 ? 3.847 3.367 -1.292 1.00 91.38 115 ILE A N 1
ATOM 876 C CA . ILE A 1 115 ? 3.579 3.734 -2.692 1.00 91.38 115 ILE A CA 1
ATOM 877 C C . ILE A 1 115 ? 3.968 2.610 -3.653 1.00 91.38 115 ILE A C 1
ATOM 879 O O . ILE A 1 115 ? 3.269 2.362 -4.627 1.00 91.38 115 ILE A O 1
ATOM 883 N N . LEU A 1 116 ? 5.054 1.897 -3.356 1.00 92.50 116 LEU A N 1
ATOM 884 C CA . LEU A 1 116 ? 5.490 0.776 -4.171 1.00 92.50 116 LEU A CA 1
ATOM 885 C C . LEU A 1 116 ? 4.554 -0.426 -4.008 1.00 92.50 116 LEU A C 1
ATOM 887 O O . LEU A 1 116 ? 4.249 -1.075 -4.995 1.00 92.50 116 LEU A O 1
ATOM 891 N N . ASN A 1 117 ? 4.023 -0.661 -2.808 1.00 91.38 117 ASN A N 1
ATOM 892 C CA . ASN A 1 117 ? 2.980 -1.663 -2.569 1.00 91.38 117 ASN A CA 1
ATOM 893 C C . ASN A 1 117 ? 1.747 -1.432 -3.444 1.00 91.38 117 ASN A C 1
ATOM 895 O O . ASN A 1 117 ? 1.269 -2.350 -4.100 1.00 91.38 117 ASN A O 1
ATOM 899 N N . ARG A 1 118 ? 1.259 -0.185 -3.488 1.00 91.81 118 ARG A N 1
ATOM 900 C CA . ARG A 1 118 ? 0.142 0.205 -4.360 1.00 91.81 118 ARG A CA 1
ATOM 901 C C . ARG A 1 118 ? 0.480 -0.015 -5.829 1.00 91.81 118 ARG A C 1
ATOM 903 O O . ARG A 1 118 ? -0.339 -0.549 -6.565 1.00 91.81 118 ARG A O 1
ATOM 910 N N . LEU A 1 119 ? 1.684 0.385 -6.235 1.00 93.88 119 LEU A N 1
ATOM 911 C CA . LEU A 1 119 ? 2.143 0.213 -7.606 1.00 93.88 119 LEU A CA 1
ATOM 912 C C . LEU A 1 119 ? 2.192 -1.265 -8.008 1.00 93.88 119 LEU A C 1
ATOM 914 O O . LEU A 1 119 ? 1.672 -1.617 -9.058 1.00 93.88 119 LEU A O 1
ATOM 918 N N . LEU A 1 120 ? 2.766 -2.121 -7.160 1.00 93.00 120 LEU A N 1
ATOM 919 C CA . LEU A 1 120 ? 2.856 -3.566 -7.375 1.00 93.00 120 LEU A CA 1
ATOM 920 C C . LEU A 1 120 ? 1.480 -4.214 -7.470 1.00 93.00 120 LEU A C 1
ATOM 922 O O . LEU A 1 120 ? 1.260 -5.024 -8.360 1.00 93.00 120 LEU A O 1
ATOM 926 N N . LEU A 1 121 ? 0.552 -3.834 -6.590 1.00 93.56 121 LEU A N 1
ATOM 927 C CA . LEU A 1 121 ? -0.824 -4.316 -6.635 1.00 93.56 121 LEU A CA 1
ATOM 928 C C . LEU A 1 121 ? -1.502 -3.952 -7.960 1.00 93.56 121 LEU A C 1
ATOM 930 O O . LEU A 1 121 ? -2.030 -4.829 -8.633 1.00 93.56 121 LEU A O 1
ATOM 934 N N . ILE A 1 122 ? -1.478 -2.674 -8.342 1.00 93.75 122 ILE A N 1
ATOM 935 C CA . ILE A 1 122 ? -2.151 -2.202 -9.560 1.00 93.75 122 ILE A CA 1
ATOM 936 C C . ILE A 1 122 ? -1.514 -2.832 -10.801 1.00 93.75 122 ILE A C 1
ATOM 938 O O . ILE A 1 122 ? -2.225 -3.308 -11.681 1.00 93.75 122 ILE A O 1
ATOM 942 N N . LEU A 1 123 ? -0.180 -2.878 -10.856 1.00 92.88 123 LEU A N 1
ATOM 943 C CA . LEU A 1 123 ? 0.540 -3.511 -11.955 1.00 92.88 123 LEU A CA 1
ATOM 944 C C . LEU A 1 123 ? 0.233 -5.010 -12.033 1.00 92.88 123 LEU A C 1
ATOM 946 O O . LEU A 1 123 ? 0.006 -5.511 -13.123 1.00 92.88 123 LEU A O 1
ATOM 950 N N . SER A 1 124 ? 0.193 -5.715 -10.901 1.00 93.31 124 SER A N 1
ATOM 951 C CA . SER A 1 124 ? -0.170 -7.134 -10.840 1.00 93.31 124 SER A CA 1
ATOM 952 C C . SER A 1 124 ? -1.560 -7.387 -11.403 1.00 93.31 124 SER A C 1
ATOM 954 O O . SER A 1 124 ? -1.704 -8.273 -12.231 1.00 93.31 124 SER A O 1
ATOM 956 N N . LEU A 1 125 ? -2.560 -6.602 -10.996 1.00 93.69 125 LEU A N 1
ATOM 957 C CA . LEU A 1 125 ? -3.922 -6.735 -11.521 1.00 93.69 125 LEU A CA 1
ATOM 958 C C . LEU A 1 125 ? -3.956 -6.497 -13.040 1.00 93.69 125 LEU A C 1
ATOM 960 O O . LEU A 1 125 ? -4.532 -7.289 -13.776 1.00 93.69 125 LEU A O 1
ATOM 964 N N . HIS A 1 126 ? -3.260 -5.463 -13.525 1.00 93.94 126 HIS A N 1
ATOM 965 C CA . HIS A 1 126 ? -3.176 -5.167 -14.963 1.00 93.94 126 HIS A CA 1
ATOM 966 C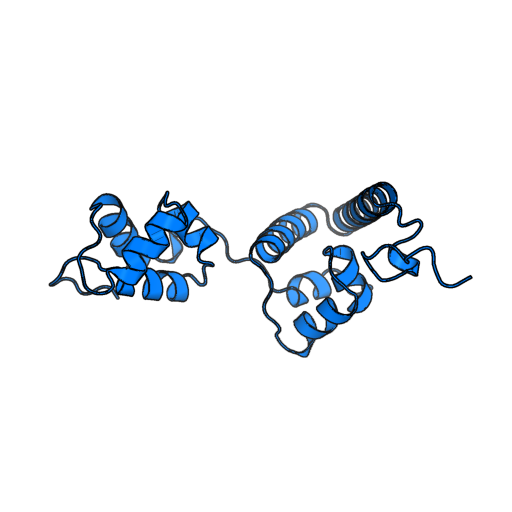 C . HIS A 1 126 ? -2.450 -6.273 -15.750 1.00 93.94 126 HIS A C 1
ATOM 968 O O . HIS A 1 126 ? -2.819 -6.588 -16.881 1.00 93.94 126 HIS A O 1
ATOM 974 N N . LEU A 1 127 ? -1.419 -6.884 -15.155 1.00 92.31 127 LEU A N 1
ATOM 975 C CA . LEU A 1 127 ? -0.719 -8.040 -15.720 1.00 92.31 127 LEU A CA 1
ATOM 976 C C . LEU A 1 127 ? -1.605 -9.288 -15.748 1.00 92.31 127 LEU A C 1
ATOM 978 O O . LEU A 1 127 ? -1.535 -10.033 -16.721 1.00 92.31 127 LEU A O 1
ATOM 982 N N . ASP A 1 128 ? -2.434 -9.509 -14.731 1.00 92.44 128 ASP A N 1
ATOM 983 C CA . ASP A 1 128 ? -3.354 -10.650 -14.687 1.00 92.44 128 ASP A CA 1
ATOM 984 C C . ASP A 1 128 ? -4.423 -10.544 -15.792 1.00 92.44 128 ASP A C 1
ATOM 986 O O . ASP A 1 128 ? -4.751 -11.545 -16.429 1.00 92.44 128 ASP A O 1
ATOM 990 N N . ASP A 1 129 ? -4.877 -9.326 -16.104 1.00 94.69 129 ASP A N 1
ATOM 991 C CA . ASP A 1 129 ? -5.890 -9.079 -17.137 1.00 94.69 129 ASP A CA 1
ATOM 992 C C . ASP A 1 129 ? -5.327 -9.055 -18.574 1.00 94.69 129 ASP A C 1
ATOM 994 O O . ASP A 1 129 ? -6.024 -9.414 -19.531 1.00 94.69 129 ASP A O 1
ATOM 998 N N . HIS A 1 130 ? -4.077 -8.614 -18.767 1.00 93.19 130 HIS A N 1
ATOM 999 C CA . HIS A 1 130 ? -3.538 -8.313 -20.106 1.00 93.19 130 HIS A CA 1
ATOM 1000 C C . HIS A 1 130 ? -2.158 -8.916 -20.421 1.00 93.19 130 HIS A C 1
ATOM 1002 O O . HIS A 1 130 ? -1.655 -8.759 -21.542 1.00 93.19 130 HIS A O 1
ATOM 1008 N N . GLY A 1 131 ? -1.526 -9.602 -19.469 1.00 89.94 131 GLY A N 1
ATOM 1009 C CA . GLY A 1 131 ? -0.262 -10.316 -19.642 1.00 89.94 131 GLY A CA 1
ATOM 1010 C C . GLY A 1 131 ? 0.864 -9.457 -20.226 1.00 89.94 131 GLY A C 1
ATOM 1011 O O . GLY A 1 131 ? 1.132 -8.337 -19.788 1.00 89.94 131 GLY A O 1
ATOM 1012 N N . GLN A 1 132 ? 1.528 -9.974 -21.265 1.00 88.12 132 GLN A N 1
ATOM 1013 C CA . GLN A 1 132 ? 2.688 -9.324 -21.887 1.00 88.12 132 GLN A CA 1
ATOM 1014 C C . GLN A 1 132 ? 2.384 -7.920 -22.434 1.00 88.12 132 GLN A C 1
ATOM 1016 O O . GLN A 1 132 ? 3.270 -7.063 -22.453 1.00 88.12 132 GLN A O 1
ATOM 1021 N N . ARG A 1 133 ? 1.144 -7.661 -22.869 1.00 91.75 133 ARG A N 1
ATOM 1022 C CA . ARG A 1 133 ? 0.749 -6.342 -23.374 1.00 91.75 133 ARG A CA 1
ATOM 1023 C C . ARG A 1 133 ? 0.804 -5.287 -22.268 1.00 91.75 133 ARG A C 1
ATOM 1025 O O . ARG A 1 133 ? 1.387 -4.228 -22.485 1.00 91.75 133 ARG A O 1
ATOM 1032 N N .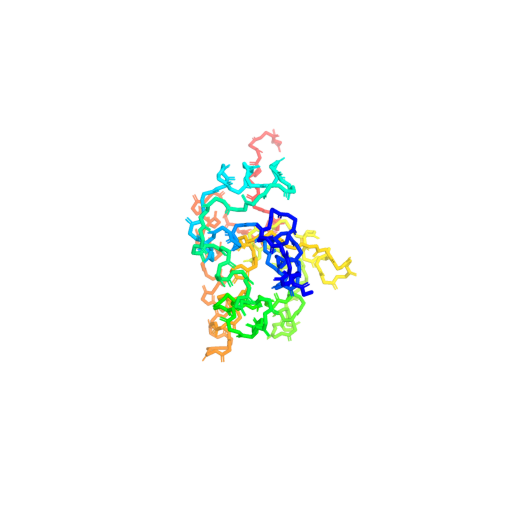 ALA A 1 134 ? 0.268 -5.597 -21.086 1.00 93.31 134 ALA A N 1
ATOM 1033 C CA . ALA A 1 134 ? 0.352 -4.722 -19.914 1.00 93.31 134 ALA A CA 1
ATOM 1034 C C . ALA A 1 134 ? 1.804 -4.386 -19.566 1.00 93.31 134 ALA A C 1
ATOM 1036 O O . ALA A 1 134 ? 2.128 -3.242 -19.247 1.00 93.31 134 ALA A O 1
ATOM 1037 N N . TRP A 1 135 ? 2.697 -5.373 -19.672 1.00 92.06 135 TRP A N 1
ATOM 1038 C CA . TRP A 1 135 ? 4.114 -5.147 -19.429 1.00 92.06 135 TRP A CA 1
ATOM 1039 C C . TRP A 1 135 ? 4.752 -4.194 -20.447 1.00 92.06 135 TRP A C 1
ATOM 1041 O O . TRP A 1 135 ? 5.479 -3.280 -20.061 1.00 92.06 135 TRP A O 1
ATOM 1051 N N . GLN A 1 136 ? 4.462 -4.359 -21.738 1.00 92.44 136 GLN A N 1
ATOM 1052 C CA . GLN A 1 136 ? 4.970 -3.460 -22.781 1.00 92.44 136 GLN A CA 1
ATOM 1053 C C . GLN A 1 136 ? 4.480 -2.021 -22.572 1.00 92.44 136 GLN A C 1
ATOM 1055 O O . GLN A 1 136 ? 5.282 -1.087 -22.609 1.00 92.44 136 GLN A O 1
ATOM 1060 N N . GLU A 1 137 ? 3.190 -1.844 -22.277 1.00 95.06 137 GLU A N 1
ATOM 1061 C CA . GLU A 1 137 ? 2.598 -0.539 -21.951 1.00 95.06 137 GLU A CA 1
ATOM 1062 C C . GLU A 1 137 ? 3.280 0.093 -20.724 1.00 95.06 137 GLU A C 1
ATOM 1064 O O . GLU A 1 137 ? 3.619 1.281 -20.732 1.00 95.06 137 GLU A O 1
ATOM 1069 N N . TRP A 1 138 ? 3.572 -0.710 -19.697 1.00 95.38 138 TRP A N 1
ATOM 1070 C CA . TRP A 1 138 ? 4.316 -0.270 -18.519 1.00 95.38 138 TRP A CA 1
ATOM 1071 C C . TRP A 1 138 ? 5.743 0.188 -18.858 1.00 95.38 138 TRP A C 1
ATOM 1073 O O . TRP A 1 138 ? 6.192 1.241 -18.400 1.00 95.38 138 TRP A O 1
ATOM 1083 N N . GLN A 1 139 ? 6.466 -0.556 -19.700 1.00 93.62 139 GLN A N 1
ATOM 1084 C CA . GLN A 1 139 ? 7.807 -0.167 -20.148 1.00 93.62 139 GLN A CA 1
ATOM 1085 C C . GLN A 1 139 ? 7.795 1.145 -20.944 1.00 93.62 139 GLN A C 1
ATOM 1087 O O . GLN A 1 139 ? 8.707 1.970 -20.799 1.00 93.62 139 GLN A O 1
ATOM 1092 N N . THR A 1 140 ? 6.758 1.364 -21.756 1.00 95.75 140 THR A N 1
ATOM 1093 C CA . THR A 1 140 ? 6.545 2.638 -22.448 1.00 95.75 140 THR A CA 1
ATOM 1094 C C . THR A 1 140 ? 6.349 3.763 -21.439 1.00 95.75 140 THR A C 1
ATOM 1096 O O . THR A 1 140 ? 7.073 4.753 -21.517 1.00 95.75 140 THR A O 1
ATOM 1099 N N . LEU A 1 141 ? 5.475 3.590 -20.440 1.00 96.81 141 LEU A N 1
ATOM 1100 C CA . LEU A 1 141 ? 5.241 4.589 -19.391 1.00 96.81 141 LEU A CA 1
ATOM 1101 C C . LEU A 1 141 ? 6.527 4.949 -18.630 1.00 96.81 141 LEU A C 1
ATOM 1103 O O . LEU A 1 141 ? 6.821 6.127 -18.427 1.00 96.81 141 LEU A O 1
ATOM 1107 N N . VAL A 1 142 ? 7.324 3.945 -18.254 1.00 96.00 142 VAL A N 1
ATOM 1108 C CA . VAL A 1 142 ? 8.626 4.139 -17.595 1.00 96.00 142 VAL A CA 1
ATOM 1109 C C . VAL A 1 142 ? 9.569 4.975 -18.463 1.00 96.00 142 VAL A C 1
ATOM 1111 O O . VAL A 1 142 ? 10.227 5.888 -17.965 1.00 96.00 142 VAL A O 1
ATOM 1114 N N . SER A 1 143 ? 9.618 4.695 -19.765 1.00 96.50 143 SER A N 1
ATOM 1115 C CA . SER A 1 143 ? 10.444 5.449 -20.715 1.00 96.50 143 SER A CA 1
ATOM 1116 C C . SER A 1 143 ? 9.950 6.889 -20.870 1.00 96.50 143 SER A C 1
ATOM 1118 O O . SER A 1 143 ? 10.757 7.814 -20.822 1.00 96.50 143 SER A O 1
ATOM 1120 N N . THR A 1 144 ? 8.634 7.093 -20.979 1.00 97.50 144 THR A N 1
ATOM 1121 C CA . THR A 1 144 ? 8.009 8.420 -21.060 1.00 97.50 144 THR A CA 1
ATOM 1122 C C . THR A 1 144 ? 8.342 9.274 -19.837 1.00 97.50 144 THR A C 1
ATOM 1124 O O . THR A 1 144 ? 8.790 10.411 -19.988 1.00 97.50 144 THR A O 1
ATOM 1127 N N . GLU A 1 145 ? 8.190 8.722 -18.632 1.00 97.50 145 GLU A N 1
ATOM 1128 C CA . GLU A 1 145 ? 8.515 9.425 -17.387 1.00 97.50 145 GLU A CA 1
ATOM 1129 C C . GLU A 1 145 ? 10.016 9.737 -17.285 1.00 97.50 145 GLU A C 1
ATOM 1131 O O . GLU A 1 145 ? 10.408 10.822 -16.853 1.00 97.50 145 GLU A O 1
ATOM 1136 N N . ALA A 1 146 ? 10.881 8.813 -17.711 1.00 96.31 146 ALA A N 1
ATOM 1137 C CA . ALA A 1 146 ? 12.322 9.037 -17.735 1.00 96.31 146 ALA A CA 1
ATOM 1138 C C . ALA A 1 146 ? 12.714 10.180 -18.682 1.00 96.31 146 ALA A C 1
ATOM 1140 O O . ALA A 1 146 ? 13.461 11.075 -18.281 1.00 96.31 146 ALA A O 1
ATOM 1141 N N . SER A 1 147 ? 12.171 10.197 -19.902 1.00 95.62 147 SER A N 1
ATOM 1142 C CA . SER A 1 147 ? 12.417 11.273 -20.864 1.00 95.62 147 SER A CA 1
ATOM 1143 C C . SER A 1 147 ? 11.921 12.624 -20.345 1.00 95.62 147 SER A C 1
ATOM 1145 O O . SER A 1 147 ? 12.647 13.611 -20.449 1.00 95.62 147 SER A O 1
ATOM 1147 N N . ALA A 1 148 ? 10.751 12.671 -19.697 1.00 96.06 148 ALA A N 1
ATOM 1148 C CA . ALA A 1 148 ? 10.238 13.885 -19.051 1.00 96.06 148 ALA A CA 1
ATOM 1149 C C . ALA A 1 148 ? 11.157 14.399 -17.923 1.00 96.06 148 ALA A C 1
ATOM 1151 O O . ALA A 1 148 ? 11.195 15.594 -17.636 1.00 96.06 148 ALA A O 1
ATOM 1152 N N . ARG A 1 149 ? 11.945 13.508 -17.312 1.00 94.88 149 ARG A N 1
ATOM 1153 C CA . ARG A 1 149 ? 12.978 13.824 -16.313 1.00 94.88 149 ARG A CA 1
ATOM 1154 C C . ARG A 1 149 ? 14.362 14.068 -16.922 1.00 94.88 149 ARG A C 1
ATOM 1156 O O . ARG A 1 149 ? 15.331 14.153 -16.171 1.00 94.88 149 ARG A O 1
ATOM 1163 N N . GLY A 1 150 ? 14.494 14.167 -18.244 1.00 94.88 150 GLY A N 1
ATOM 1164 C CA . GLY A 1 150 ? 15.777 14.395 -18.920 1.00 94.88 150 GLY A CA 1
ATOM 1165 C C . GLY A 1 150 ? 16.704 13.174 -18.951 1.00 94.88 150 GLY A C 1
ATOM 1166 O O . GLY A 1 150 ? 17.912 13.326 -19.113 1.00 94.88 150 GLY A O 1
ATOM 1167 N N . ILE A 1 151 ? 16.170 11.963 -18.773 1.00 94.62 151 ILE A N 1
ATOM 1168 C CA . ILE A 1 151 ? 16.920 10.709 -18.889 1.00 94.62 151 ILE A CA 1
ATOM 1169 C C . ILE A 1 151 ? 16.620 10.107 -20.263 1.00 94.62 151 ILE A C 1
ATOM 1171 O O . ILE A 1 151 ? 15.528 9.599 -20.503 1.00 94.62 151 ILE A O 1
ATOM 1175 N N . GLU A 1 152 ? 17.603 10.151 -21.162 1.00 89.62 152 GLU A N 1
ATOM 1176 C CA . GLU A 1 152 ? 17.433 9.742 -22.564 1.00 89.62 152 GLU A CA 1
ATOM 1177 C C . GLU A 1 152 ? 17.074 8.254 -22.716 1.00 89.62 152 GLU A C 1
ATOM 1179 O O . GLU A 1 152 ? 16.178 7.898 -23.475 1.00 89.62 152 GLU A O 1
ATOM 1184 N N . ASN A 1 153 ? 17.739 7.367 -21.967 1.00 91.38 153 ASN A N 1
ATOM 1185 C CA . ASN A 1 153 ? 17.432 5.938 -21.979 1.00 91.38 153 ASN A CA 1
ATOM 1186 C C . ASN A 1 153 ? 17.637 5.322 -20.591 1.00 91.38 153 ASN A C 1
ATOM 1188 O O . ASN A 1 153 ? 18.753 4.958 -20.214 1.00 91.38 153 ASN A O 1
ATOM 1192 N N . ILE A 1 154 ? 16.541 5.182 -19.843 1.00 93.50 154 ILE A N 1
ATOM 1193 C CA . ILE A 1 154 ? 16.533 4.651 -18.473 1.00 93.50 154 ILE A CA 1
ATOM 1194 C C . ILE A 1 154 ? 16.962 3.181 -18.386 1.00 93.50 154 ILE A C 1
ATOM 1196 O O . ILE A 1 154 ? 17.610 2.768 -17.423 1.00 93.50 154 ILE A O 1
ATOM 1200 N N . TRP A 1 155 ? 16.667 2.390 -19.418 1.00 91.19 155 TRP A N 1
ATOM 1201 C CA . TRP A 1 155 ? 17.037 0.976 -19.485 1.00 91.19 155 TRP A CA 1
ATOM 1202 C C . TRP A 1 155 ? 18.543 0.793 -19.681 1.00 91.19 155 TRP A C 1
ATOM 1204 O O . TRP A 1 155 ? 19.134 -0.137 -19.130 1.00 91.19 155 TRP A O 1
ATOM 1214 N N . ARG A 1 156 ? 19.176 1.718 -20.414 1.00 88.62 156 ARG A N 1
ATOM 1215 C CA . ARG A 1 156 ? 20.631 1.773 -20.593 1.00 88.62 156 ARG A CA 1
ATOM 1216 C C . ARG A 1 156 ? 21.334 2.405 -19.393 1.00 88.62 156 ARG A C 1
ATOM 1218 O O . ARG A 1 156 ? 22.340 1.862 -18.942 1.00 88.62 156 ARG A O 1
ATOM 1225 N N . SER A 1 157 ? 20.834 3.532 -18.878 1.00 87.19 157 SER A N 1
ATOM 1226 C CA . SER A 1 157 ? 21.458 4.237 -17.748 1.00 87.19 157 SER A CA 1
ATOM 1227 C C . SER A 1 157 ? 21.374 3.423 -16.456 1.00 87.19 157 SER A C 1
ATOM 1229 O O . SER A 1 157 ? 22.314 3.421 -15.664 1.00 87.19 157 SER A O 1
ATOM 1231 N N . GLY A 1 158 ? 20.264 2.706 -16.247 1.00 87.88 158 GLY A N 1
ATOM 1232 C CA . GLY A 1 158 ? 20.025 1.926 -15.041 1.00 87.88 158 GLY A CA 1
ATOM 1233 C C . GLY A 1 158 ? 19.962 2.771 -13.766 1.00 87.88 158 GLY A C 1
ATOM 1234 O O . GLY A 1 158 ? 20.250 2.239 -12.693 1.00 87.88 158 GLY A O 1
ATOM 1235 N N . SER A 1 159 ? 19.616 4.059 -13.871 1.00 89.56 159 SER A N 1
ATOM 1236 C CA . SER A 1 159 ? 19.401 4.947 -12.724 1.00 89.56 159 SER A CA 1
ATOM 1237 C C . SER A 1 159 ? 18.409 6.061 -13.049 1.00 89.56 159 SER A C 1
ATOM 1239 O O . SER A 1 159 ? 18.453 6.651 -14.128 1.00 89.56 159 SER A O 1
ATOM 1241 N N . TRP A 1 160 ? 17.549 6.367 -12.075 1.00 92.00 160 TRP A N 1
ATOM 1242 C CA . TRP A 1 160 ? 16.575 7.465 -12.121 1.00 92.00 160 TRP A CA 1
ATOM 1243 C C . TRP A 1 160 ? 17.165 8.827 -11.729 1.00 92.00 160 TRP A C 1
ATOM 1245 O O . TRP A 1 160 ? 16.443 9.821 -11.659 1.00 92.00 160 TRP A O 1
ATOM 1255 N N . ARG A 1 161 ? 18.470 8.889 -11.451 1.00 88.12 161 ARG A N 1
ATOM 1256 C CA . ARG A 1 161 ? 19.185 10.142 -11.201 1.00 88.12 161 ARG A CA 1
ATOM 1257 C C . ARG A 1 161 ? 19.654 10.735 -12.523 1.00 88.12 161 ARG A C 1
ATOM 1259 O O . ARG A 1 161 ? 20.193 10.020 -13.366 1.00 88.12 161 ARG A O 1
ATOM 1266 N N . GLN A 1 162 ? 19.517 12.049 -12.678 1.00 74.19 162 GLN A N 1
ATOM 1267 C CA . GLN A 1 162 ? 20.227 12.757 -13.740 1.00 74.19 162 GLN A CA 1
ATOM 1268 C C . GLN A 1 162 ? 21.735 12.652 -13.477 1.00 74.19 162 GLN A C 1
ATOM 1270 O O . GLN A 1 162 ? 22.184 12.847 -12.344 1.00 74.19 162 GLN A O 1
ATOM 1275 N N . ARG A 1 163 ? 22.527 12.350 -14.511 1.00 62.56 163 ARG A N 1
ATOM 1276 C CA . ARG A 1 163 ? 23.973 12.585 -14.439 1.00 62.56 163 ARG A CA 1
ATOM 1277 C C . ARG A 1 163 ? 24.171 14.092 -14.300 1.00 62.56 163 ARG A C 1
ATOM 1279 O O . ARG A 1 163 ? 23.695 14.842 -15.147 1.00 62.56 163 ARG A O 1
ATOM 1286 N N . ALA A 1 164 ? 24.825 14.529 -13.226 1.00 52.78 164 ALA A N 1
ATOM 1287 C CA . ALA A 1 164 ? 25.258 15.915 -13.122 1.00 52.78 164 ALA A CA 1
ATOM 1288 C C . ALA A 1 164 ? 26.173 16.223 -14.317 1.00 52.78 164 ALA A C 1
ATOM 1290 O O . ALA A 1 164 ? 27.022 15.407 -14.665 1.00 52.78 164 ALA A O 1
ATOM 1291 N N . ALA A 1 165 ? 25.998 17.386 -14.942 1.00 49.06 165 ALA A N 1
ATOM 1292 C CA . ALA A 1 165 ? 26.757 17.813 -16.119 1.00 49.06 165 ALA A CA 1
ATOM 1293 C C . ALA A 1 165 ? 28.250 18.119 -15.846 1.00 49.06 165 ALA A C 1
ATOM 1295 O O . ALA A 1 165 ? 28.915 18.690 -16.702 1.00 49.06 165 ALA A O 1
ATOM 1296 N N . ASN A 1 166 ? 28.786 17.742 -14.683 1.00 43.53 166 ASN A N 1
ATOM 1297 C CA . ASN A 1 166 ? 30.164 18.011 -14.282 1.00 43.53 166 ASN A CA 1
ATOM 1298 C C . ASN A 1 166 ? 30.929 16.694 -14.147 1.00 43.53 166 ASN A C 1
ATOM 1300 O O . ASN A 1 166 ? 31.088 16.214 -13.036 1.00 43.53 166 ASN A O 1
ATOM 1304 N N . ASP A 1 167 ? 31.321 16.115 -15.280 1.00 42.47 167 ASP A N 1
ATOM 1305 C CA . ASP A 1 167 ? 32.410 15.132 -15.425 1.00 42.47 167 ASP A CA 1
ATOM 1306 C C . ASP A 1 167 ? 32.766 15.045 -16.929 1.00 42.47 167 ASP A C 1
ATOM 1308 O O . ASP A 1 167 ? 32.705 13.982 -17.554 1.00 42.47 167 ASP A O 1
ATOM 1312 N N . ALA A 1 168 ? 33.051 16.204 -17.533 1.00 36.66 168 ALA A N 1
ATOM 1313 C CA . ALA A 1 168 ? 33.620 16.345 -18.874 1.00 36.66 168 ALA A CA 1
ATOM 1314 C C . ALA A 1 168 ? 34.889 17.196 -18.793 1.00 36.66 168 ALA A C 1
ATOM 1316 O O . ALA A 1 168 ? 34.858 18.202 -18.046 1.00 36.66 168 ALA A O 1
#

Sequence (168 aa):
MIPKDRPVTGHDLEDLREKLALSVTDLCWLFGLSMPNWGKIKKAGGDPVKDPAVALLARFLDTYPEACPIPRPPEPGDVADRLPELSRKTLGIALGREASAGYRWVVQGGRTSPILNRLLLILSLHLDDHGQRAWQEWQTLVSTEASARGIENIWRSGSWRQRAANDA

Secondary structure (DSSP, 8-state):
---SSS--BHHHHHHHHHHTT--HHHHHHHTT--HHHHHHHHHHTTSBPS-HHHHHHHHHHHH-GGG-SSPPPPPHHHHHTTSTT--HHHHHHHTTS-HHHHHHHHHH-PPPPHHHHHHHHHHHHHHHHHTHHHHHHHHHHHHHHHHHTT-S-HHHH--SSPPPS---

Foldseek 3Di:
DQDPVDADALQLLVVLCVVLVHDPVLSCVQLVHDPVLNVVRVVRPPDHDPDVVSRVSSVVCVVVVVPRPDDFFDFLQVVCVLVVPDDLLNSQLLLVHASVVSCCRNPVVDDDDPVSSVVRRVLVVQCVVPNPVSVVVSVVVSCVVLVVQVNNDCPVVRDSDDDDPPDD

Radius of gyration: 20.38 Å; chains: 1; bounding box: 50×32×52 Å